Protein AF-A0A8H5SS35-F1 (afdb_monomer_lite)

Foldseek 3Di:
DDPDPPPPPPPPPPPLQFPDDQCVCPVVPVKDFPAKWFADPPLAPDKDQQFDVGQCVVASVAFFKWWADASMIGTHGCVVDVAADEGEIADDDRSQQQDQSYPVDCVSGGFWHDHDPNTTMTGMIGGPRHHYDHDDPDPPPPDPDPDDDPPPDDDDDDDDDD

pLDDT: mean 76.21, std 19.57, range [36.25, 95.81]

Secondary structure (DSSP, 8-state):
----------------------HHHHGGGSSEEEEEEE--TTSSSEEEESHHHHHHHHHHTS-SEEEEETTEEEE--GGG-SSPPEEEEEE--GGG--SBS-SS-GGG-B--EEEETTEEEEEEEE-TT-EEEE-PPTT------SS-----PPPPP-----

Organism: Fusarium heterosporum (NCBI:txid42747)

Radius of gyration: 21.81 Å; chains: 1; bounding box: 65×73×62 Å

Structure (mmCIF, N/CA/C/O backbone):
data_AF-A0A8H5SS35-F1
#
_entry.id   AF-A0A8H5SS35-F1
#
loop_
_atom_site.group_PDB
_atom_site.id
_atom_site.type_symbol
_atom_site.label_atom_id
_atom_site.label_alt_id
_atom_site.label_comp_id
_atom_site.label_asym_id
_atom_site.label_entity_id
_atom_site.label_seq_id
_atom_site.pdbx_PDB_ins_code
_atom_site.Cartn_x
_atom_site.Cartn_y
_atom_site.Cartn_z
_atom_site.occupancy
_atom_site.B_iso_or_equiv
_atom_site.auth_seq_id
_atom_site.auth_comp_id
_atom_site.auth_asym_id
_atom_site.auth_atom_id
_atom_site.pdbx_PDB_model_num
ATOM 1 N N . MET A 1 1 ? 41.439 -47.887 5.293 1.00 36.25 1 MET A N 1
ATOM 2 C CA . MET A 1 1 ? 40.892 -46.838 4.405 1.00 36.25 1 MET A CA 1
ATOM 3 C C . MET A 1 1 ? 39.492 -46.498 4.898 1.00 36.25 1 MET A C 1
ATOM 5 O O . MET A 1 1 ? 38.578 -47.278 4.681 1.00 36.25 1 MET A O 1
ATOM 9 N N . VAL A 1 2 ? 39.345 -45.409 5.654 1.00 42.84 2 VAL A N 1
ATOM 10 C CA . VAL A 1 2 ? 38.056 -44.968 6.210 1.00 42.84 2 VAL A CA 1
ATOM 11 C C . VAL A 1 2 ? 37.465 -43.952 5.237 1.00 42.84 2 VAL A C 1
ATOM 13 O O . VAL A 1 2 ? 37.961 -42.834 5.125 1.00 42.84 2 VAL A O 1
ATOM 16 N N . ARG A 1 3 ? 36.451 -44.360 4.470 1.00 38.03 3 ARG A N 1
ATOM 17 C CA . ARG A 1 3 ? 35.666 -43.456 3.621 1.00 38.03 3 ARG A CA 1
ATOM 18 C C . ARG A 1 3 ? 34.586 -42.819 4.498 1.00 38.03 3 ARG A C 1
ATOM 20 O O . ARG A 1 3 ? 33.516 -43.390 4.674 1.00 38.03 3 ARG A O 1
ATOM 27 N N . SER A 1 4 ? 34.890 -41.653 5.068 1.00 39.19 4 SER A N 1
ATOM 28 C CA . SER A 1 4 ? 33.883 -40.784 5.684 1.00 39.19 4 SER A CA 1
ATOM 29 C C . SER A 1 4 ? 32.943 -40.258 4.603 1.00 39.19 4 SER A C 1
ATOM 31 O O . SER A 1 4 ? 33.312 -39.393 3.812 1.00 39.19 4 SER A O 1
ATOM 33 N N . LEU A 1 5 ? 31.723 -40.787 4.571 1.00 46.91 5 LEU A N 1
ATOM 34 C CA . LEU A 1 5 ? 30.602 -40.186 3.859 1.00 46.91 5 LEU A CA 1
ATOM 35 C C . LEU A 1 5 ? 30.050 -39.063 4.741 1.00 46.91 5 LEU A C 1
ATOM 37 O O . LEU A 1 5 ? 29.247 -39.297 5.642 1.00 46.91 5 LEU A O 1
ATOM 41 N N . PHE A 1 6 ? 30.529 -37.842 4.505 1.00 45.62 6 PHE A N 1
ATOM 42 C CA . PHE A 1 6 ? 29.887 -36.640 5.022 1.00 45.62 6 PHE A CA 1
ATOM 43 C C . PHE A 1 6 ? 28.502 -36.528 4.378 1.00 45.62 6 PHE A C 1
ATOM 45 O O . PHE A 1 6 ? 28.373 -36.189 3.203 1.00 45.62 6 PHE A O 1
ATOM 52 N N . PHE A 1 7 ? 27.467 -36.839 5.156 1.00 48.34 7 PHE A N 1
ATOM 53 C CA . PHE A 1 7 ? 26.098 -36.455 4.849 1.00 48.34 7 PHE A CA 1
ATOM 54 C C . PHE A 1 7 ? 26.038 -34.925 4.816 1.00 48.34 7 PHE A C 1
ATOM 56 O O . PHE A 1 7 ? 26.071 -34.263 5.851 1.00 48.34 7 PHE A O 1
ATOM 63 N N . ALA A 1 8 ? 25.998 -34.364 3.610 1.00 48.88 8 ALA A N 1
ATOM 64 C CA . ALA A 1 8 ? 25.686 -32.964 3.397 1.00 48.88 8 ALA A CA 1
ATOM 65 C C . ALA A 1 8 ? 24.216 -32.747 3.775 1.00 48.88 8 ALA A C 1
ATOM 67 O O . ALA A 1 8 ? 23.306 -33.029 2.996 1.00 48.88 8 ALA A O 1
ATOM 68 N N . SER A 1 9 ? 23.987 -32.277 4.998 1.00 42.97 9 SER A N 1
ATOM 69 C CA . SER A 1 9 ? 22.709 -31.730 5.438 1.00 42.97 9 SER A CA 1
ATOM 70 C C . SER A 1 9 ? 22.402 -30.500 4.587 1.00 42.97 9 SER A C 1
ATOM 72 O O . SER A 1 9 ? 22.862 -29.397 4.880 1.00 42.97 9 SER A O 1
ATOM 74 N N . ILE A 1 10 ? 21.660 -30.691 3.496 1.00 52.94 10 ILE A N 1
ATOM 75 C CA . ILE A 1 10 ? 21.075 -29.595 2.727 1.00 52.94 10 ILE A CA 1
ATOM 76 C C . ILE A 1 10 ? 20.042 -28.956 3.652 1.00 52.94 10 ILE A C 1
ATOM 78 O O . ILE A 1 10 ? 18.910 -29.425 3.767 1.00 52.94 10 ILE A O 1
ATOM 82 N N . PHE A 1 11 ? 20.447 -27.899 4.354 1.00 43.47 11 PHE A N 1
ATOM 83 C CA . PHE A 1 11 ? 19.511 -26.950 4.927 1.00 43.47 11 PHE A CA 1
ATOM 84 C C . PHE A 1 11 ? 18.732 -26.359 3.754 1.00 43.47 11 PHE A C 1
ATOM 86 O O . PHE A 1 11 ? 19.186 -25.430 3.088 1.00 43.47 11 PHE A O 1
ATOM 93 N N . ALA A 1 12 ? 17.559 -26.923 3.480 1.00 43.53 12 ALA A N 1
ATOM 94 C CA . ALA A 1 12 ? 16.508 -26.217 2.779 1.00 43.53 12 ALA A CA 1
ATOM 95 C C . ALA A 1 12 ? 16.125 -25.039 3.680 1.00 43.53 12 ALA A C 1
ATOM 97 O O . ALA A 1 12 ? 15.241 -25.143 4.529 1.00 43.53 12 ALA A O 1
ATOM 98 N N . ALA A 1 13 ? 16.866 -23.936 3.559 1.00 43.19 13 ALA A N 1
ATOM 99 C CA . ALA A 1 13 ? 16.430 -22.648 4.048 1.00 43.19 13 ALA A CA 1
ATOM 100 C C . ALA A 1 13 ? 15.117 -22.374 3.317 1.00 43.19 13 ALA A C 1
ATOM 102 O O . ALA A 1 13 ? 15.112 -22.016 2.139 1.00 43.19 13 ALA A O 1
ATOM 103 N N . GLY A 1 14 ? 14.002 -22.662 3.993 1.00 36.84 14 GLY A N 1
ATOM 104 C CA . GLY A 1 14 ? 12.688 -22.258 3.538 1.00 36.84 14 GLY A CA 1
ATOM 105 C C . GLY A 1 14 ? 12.791 -20.782 3.206 1.00 36.84 14 GLY A C 1
ATOM 106 O O . GLY A 1 14 ? 13.155 -19.975 4.061 1.00 36.84 14 GLY A O 1
ATOM 107 N N . ILE A 1 15 ? 12.574 -20.452 1.937 1.00 42.38 15 ILE A N 1
ATOM 108 C CA . ILE A 1 15 ? 12.551 -19.076 1.471 1.00 42.38 15 ILE A CA 1
ATOM 109 C C . ILE A 1 15 ? 11.266 -18.506 2.063 1.00 42.38 15 ILE A C 1
ATOM 111 O O . ILE A 1 15 ? 10.197 -18.592 1.463 1.00 42.38 15 ILE A O 1
ATOM 115 N N . TYR A 1 16 ? 11.331 -18.039 3.308 1.00 39.88 16 TYR A N 1
ATOM 116 C CA . TYR A 1 16 ? 10.260 -17.257 3.890 1.00 39.88 16 TYR A CA 1
ATOM 117 C C . TYR A 1 16 ? 10.173 -16.011 3.014 1.00 39.88 16 TYR A C 1
ATOM 119 O O . TYR A 1 16 ? 11.061 -15.162 3.054 1.00 39.88 16 TYR A O 1
ATOM 127 N N . ALA A 1 17 ? 9.166 -15.966 2.141 1.00 46.41 17 ALA A N 1
ATOM 128 C CA . ALA A 1 17 ? 8.878 -14.820 1.298 1.00 46.41 17 ALA A CA 1
ATOM 129 C C . ALA A 1 17 ? 8.516 -13.653 2.222 1.00 46.41 17 ALA A C 1
ATOM 131 O O . ALA A 1 17 ? 7.378 -13.510 2.661 1.00 46.41 17 ALA A O 1
ATOM 132 N N . GLN A 1 18 ? 9.527 -12.887 2.612 1.00 57.66 18 GLN A N 1
ATOM 133 C CA . GLN A 1 18 ? 9.358 -11.651 3.348 1.00 57.66 18 GLN A CA 1
ATOM 134 C C . GLN A 1 18 ? 9.038 -10.555 2.337 1.00 57.66 18 GLN A C 1
ATOM 136 O O . GLN A 1 18 ? 9.702 -10.449 1.302 1.00 57.66 18 GLN A O 1
ATOM 141 N N . SER A 1 19 ? 8.030 -9.738 2.651 1.00 64.38 19 SER A N 1
ATOM 142 C CA . SER A 1 19 ? 7.725 -8.519 1.900 1.00 64.38 19 SER A CA 1
ATOM 143 C C . SER A 1 19 ? 9.008 -7.746 1.609 1.00 64.38 19 SER A C 1
ATOM 145 O O . SER A 1 19 ? 9.704 -7.329 2.538 1.00 64.38 19 SER A O 1
ATOM 147 N N . THR A 1 20 ? 9.344 -7.600 0.330 1.00 69.94 20 THR A N 1
ATOM 148 C CA . THR A 1 20 ? 10.595 -6.963 -0.088 1.00 69.94 20 THR A CA 1
ATOM 149 C C . THR A 1 20 ? 10.306 -5.513 -0.428 1.00 69.94 20 THR A C 1
ATOM 151 O O . THR A 1 20 ? 9.469 -5.239 -1.283 1.00 69.94 20 THR A O 1
ATOM 154 N N . ALA A 1 21 ? 10.990 -4.590 0.248 1.00 72.81 21 ALA A N 1
ATOM 155 C CA . ALA A 1 21 ? 10.813 -3.166 0.005 1.00 72.81 21 ALA A CA 1
ATOM 156 C C . ALA A 1 21 ? 11.143 -2.812 -1.456 1.00 72.81 21 ALA A C 1
ATOM 158 O O . ALA A 1 21 ? 12.222 -3.159 -1.938 1.00 72.81 21 ALA A O 1
ATOM 159 N N . ASP A 1 22 ? 10.248 -2.091 -2.135 1.00 74.69 22 ASP A N 1
ATOM 160 C CA . ASP A 1 22 ? 10.482 -1.564 -3.481 1.00 74.69 22 ASP A CA 1
ATOM 161 C C . ASP A 1 22 ? 11.612 -0.514 -3.455 1.00 74.69 22 ASP A C 1
ATOM 163 O O . ASP A 1 22 ? 11.411 0.590 -2.924 1.00 74.69 22 ASP A O 1
ATOM 167 N N . PRO A 1 23 ? 12.780 -0.801 -4.068 1.00 74.88 23 PRO A N 1
ATOM 168 C CA . PRO A 1 23 ? 13.914 0.113 -4.061 1.00 74.88 23 PRO A CA 1
ATOM 169 C C . PRO A 1 23 ? 13.601 1.464 -4.704 1.00 74.88 23 PRO A C 1
ATOM 171 O O . PRO A 1 23 ? 14.198 2.466 -4.317 1.00 74.88 23 PRO A O 1
ATOM 174 N N . ALA A 1 24 ? 12.678 1.521 -5.671 1.00 75.38 24 ALA A N 1
ATOM 175 C CA . ALA A 1 24 ? 12.319 2.760 -6.353 1.00 75.38 24 ALA A CA 1
ATOM 176 C C . ALA A 1 24 ? 11.576 3.735 -5.430 1.00 75.38 24 ALA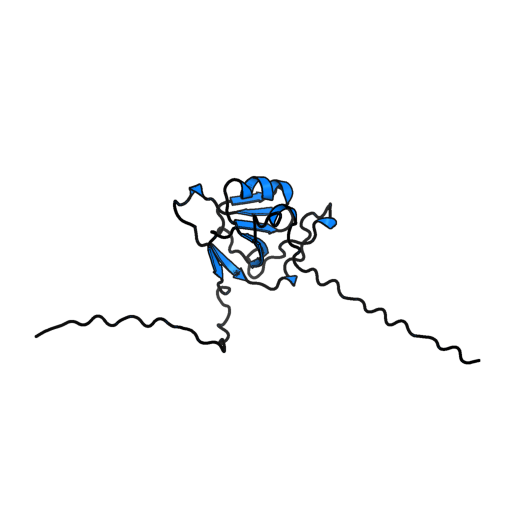 A C 1
ATOM 178 O O . ALA A 1 24 ? 11.727 4.947 -5.574 1.00 75.38 24 ALA A O 1
ATOM 179 N N . LEU A 1 25 ? 10.809 3.221 -4.465 1.00 77.00 25 LEU A N 1
ATOM 180 C CA . LEU A 1 25 ? 10.075 4.038 -3.499 1.00 77.00 25 LEU A CA 1
ATOM 181 C C . LEU A 1 25 ? 10.895 4.390 -2.264 1.00 77.00 25 LEU A C 1
ATOM 183 O O . LEU A 1 25 ? 10.731 5.476 -1.708 1.00 77.00 25 LEU A O 1
ATOM 187 N N . THR A 1 26 ? 11.774 3.491 -1.828 1.00 79.00 26 THR A N 1
ATOM 1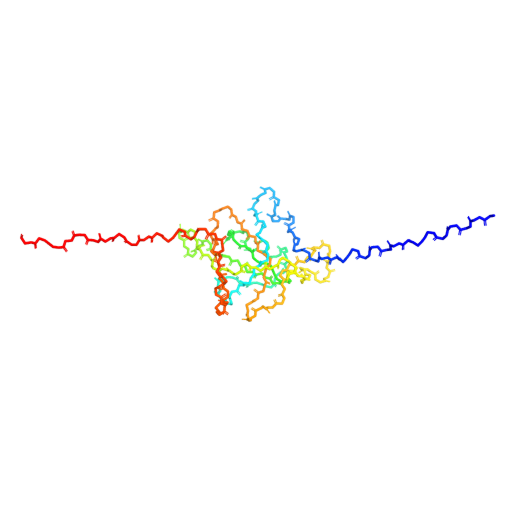88 C CA . THR A 1 26 ? 12.640 3.745 -0.671 1.00 79.00 26 THR A CA 1
ATOM 189 C C . THR A 1 26 ? 13.890 4.542 -1.025 1.00 79.00 26 THR A C 1
ATOM 191 O O . THR A 1 26 ? 14.599 4.989 -0.120 1.00 79.00 26 THR A O 1
ATOM 194 N N . LYS A 1 27 ? 14.172 4.737 -2.321 1.00 77.44 27 LYS A N 1
ATOM 195 C CA . LYS A 1 27 ? 15.277 5.574 -2.791 1.00 77.44 27 LYS A CA 1
ATOM 196 C C . LYS A 1 27 ? 15.190 6.966 -2.160 1.00 77.44 27 LYS A C 1
ATOM 198 O O . LYS A 1 27 ? 14.118 7.566 -2.084 1.00 77.44 27 LYS A O 1
ATOM 203 N N . ASP A 1 28 ? 16.326 7.439 -1.653 1.00 73.06 28 ASP A N 1
ATOM 204 C CA . ASP A 1 28 ? 16.481 8.744 -0.996 1.00 73.06 28 ASP A CA 1
ATOM 205 C C . ASP A 1 28 ? 15.555 8.961 0.223 1.00 73.06 28 ASP A C 1
ATOM 207 O O . ASP A 1 28 ? 15.360 10.085 0.685 1.00 73.06 28 ASP A O 1
ATOM 211 N N . GLY A 1 29 ? 14.976 7.883 0.771 1.00 66.75 29 GLY A N 1
ATOM 212 C CA . GLY A 1 29 ? 14.054 7.943 1.904 1.00 66.75 29 GLY A CA 1
ATOM 213 C C . GLY A 1 29 ? 12.705 8.590 1.579 1.00 66.75 29 GLY A C 1
ATOM 214 O O . GLY A 1 29 ? 12.008 9.020 2.501 1.00 66.75 29 GLY A O 1
ATOM 215 N N . ALA A 1 30 ? 12.328 8.669 0.296 1.00 82.19 30 ALA A N 1
ATOM 216 C CA . ALA A 1 30 ? 11.074 9.286 -0.136 1.00 82.19 30 ALA A CA 1
ATOM 217 C C . ALA A 1 30 ? 9.854 8.590 0.483 1.00 82.19 30 ALA A C 1
ATOM 219 O O . ALA A 1 30 ? 8.934 9.261 0.950 1.00 82.19 30 ALA A O 1
ATOM 220 N N . PHE A 1 31 ? 9.874 7.258 0.542 1.00 89.75 31 PHE A N 1
ATOM 221 C CA . PHE A 1 31 ? 8.925 6.451 1.295 1.00 89.75 31 PHE A CA 1
ATOM 222 C C . PHE A 1 31 ? 9.644 5.509 2.261 1.00 89.75 31 PHE A C 1
ATOM 224 O O . PHE A 1 31 ? 10.694 4.943 1.971 1.00 89.75 31 PHE A O 1
ATOM 231 N N . GLN A 1 32 ? 9.027 5.308 3.417 1.00 91.44 32 GLN A N 1
ATOM 232 C CA . GLN A 1 32 ? 9.367 4.277 4.377 1.00 91.44 32 GLN A CA 1
ATOM 233 C C . GLN A 1 32 ? 8.505 3.044 4.114 1.00 91.44 32 GLN A C 1
ATOM 235 O O . GLN A 1 32 ? 7.276 3.141 4.068 1.00 91.44 32 GLN A O 1
ATOM 240 N N . HIS A 1 33 ? 9.150 1.886 4.009 1.00 91.25 33 HIS A N 1
ATOM 241 C CA . HIS A 1 33 ? 8.475 0.593 4.007 1.00 91.25 33 HIS A CA 1
ATOM 242 C C . HIS A 1 33 ? 7.889 0.301 5.395 1.00 91.25 33 HIS A C 1
ATOM 244 O O . HIS A 1 33 ? 8.594 0.348 6.403 1.00 91.25 33 HIS A O 1
ATOM 250 N N . VAL A 1 34 ? 6.581 0.063 5.454 1.00 91.25 34 VAL A N 1
ATOM 251 C CA . VAL A 1 34 ? 5.834 -0.213 6.691 1.00 91.25 34 VAL A CA 1
ATOM 252 C C . VAL A 1 34 ? 5.696 -1.719 6.921 1.00 91.25 34 VAL A C 1
ATOM 254 O O . VAL A 1 34 ? 5.692 -2.165 8.072 1.00 91.25 34 VAL A O 1
ATOM 257 N N . GLY A 1 35 ? 5.608 -2.491 5.836 1.00 91.81 35 GLY A N 1
ATOM 258 C CA . GLY A 1 35 ? 5.356 -3.927 5.839 1.00 91.81 35 GLY A CA 1
ATOM 259 C C . GLY A 1 35 ? 3.899 -4.271 5.535 1.00 91.81 35 GLY A C 1
ATOM 260 O O . GLY A 1 35 ? 3.124 -3.443 5.047 1.00 91.81 35 GLY A O 1
ATOM 261 N N . CYS A 1 36 ? 3.525 -5.511 5.841 1.00 94.31 36 CYS A N 1
ATOM 262 C CA . CYS A 1 36 ? 2.231 -6.057 5.461 1.00 94.31 36 CYS A CA 1
ATOM 263 C C . CYS A 1 36 ? 1.102 -5.585 6.362 1.00 94.31 36 CYS A C 1
ATOM 265 O O . CYS A 1 36 ? 1.155 -5.679 7.593 1.00 94.31 36 CYS A O 1
ATOM 267 N N . VAL A 1 37 ? 0.025 -5.142 5.726 1.00 95.25 37 VAL A N 1
ATOM 268 C CA . VAL A 1 37 ? -1.195 -4.722 6.407 1.00 95.25 37 VAL A CA 1
ATOM 269 C C . VAL A 1 37 ? -2.420 -5.285 5.702 1.00 95.25 37 VAL A C 1
ATOM 271 O O . VAL A 1 37 ? -2.461 -5.382 4.478 1.00 95.25 37 VAL A O 1
ATOM 274 N N . ALA A 1 38 ? -3.450 -5.619 6.469 1.00 95.56 38 ALA A N 1
ATOM 275 C CA . ALA A 1 38 ? -4.782 -5.843 5.939 1.00 95.56 38 ALA A CA 1
ATOM 276 C C . ALA A 1 38 ? -5.554 -4.519 5.936 1.00 95.56 38 ALA A C 1
ATOM 278 O O . ALA A 1 38 ? -5.608 -3.799 6.939 1.00 95.56 38 ALA A O 1
ATOM 279 N N . ILE A 1 39 ? -6.153 -4.200 4.794 1.00 94.00 39 ILE A N 1
ATOM 280 C CA . ILE A 1 39 ? -6.858 -2.942 4.556 1.00 94.00 39 ILE A CA 1
ATOM 281 C C . ILE A 1 39 ? -8.334 -3.258 4.348 1.00 94.00 39 ILE A C 1
ATOM 283 O O . ILE A 1 39 ? -8.685 -4.069 3.491 1.00 94.00 39 ILE A O 1
ATOM 287 N N . ARG A 1 40 ? -9.216 -2.612 5.116 1.00 93.56 40 ARG A N 1
ATOM 288 C CA . ARG A 1 40 ? -10.658 -2.714 4.879 1.00 93.56 40 ARG A CA 1
ATOM 289 C C . ARG A 1 40 ? -10.979 -2.168 3.473 1.00 93.56 40 ARG A C 1
ATOM 291 O O . ARG A 1 40 ? -10.499 -1.090 3.115 1.00 93.56 40 ARG A O 1
ATOM 298 N N . PRO A 1 41 ? -11.797 -2.865 2.665 1.00 89.38 41 PRO A N 1
ATOM 299 C CA . PRO A 1 41 ? -12.229 -2.338 1.375 1.00 89.38 41 PRO A CA 1
ATOM 300 C C . PRO A 1 41 ? -12.852 -0.943 1.519 1.00 89.38 41 PRO A C 1
ATOM 302 O O . PRO A 1 41 ? -13.677 -0.717 2.402 1.00 89.38 41 PRO A O 1
ATOM 305 N N . GLY A 1 42 ? -12.437 -0.007 0.665 1.00 87.31 42 GLY A N 1
ATOM 306 C CA . GLY A 1 42 ? -12.910 1.382 0.698 1.00 87.31 42 GLY A CA 1
ATOM 307 C C . GLY A 1 42 ? -12.158 2.318 1.653 1.00 87.31 42 GLY A C 1
ATOM 308 O O . GLY A 1 42 ? -12.457 3.506 1.654 1.00 87.31 42 GLY A O 1
ATOM 309 N N . THR A 1 43 ? -11.165 1.843 2.421 1.00 90.31 43 THR A N 1
ATOM 310 C CA . THR A 1 43 ? -10.338 2.717 3.282 1.00 90.31 43 THR A CA 1
ATOM 311 C C . THR A 1 43 ? -9.560 3.763 2.484 1.00 90.31 43 THR A C 1
ATOM 313 O O . THR A 1 43 ? -9.447 4.906 2.918 1.00 90.31 43 THR A O 1
ATOM 316 N N . PHE A 1 44 ? -9.012 3.379 1.328 1.00 90.38 44 PHE A N 1
ATOM 317 C CA . PHE A 1 44 ? -8.258 4.287 0.468 1.00 90.38 44 PHE A CA 1
ATOM 318 C C . PHE A 1 44 ? -9.120 4.771 -0.703 1.00 90.38 44 PHE A C 1
ATOM 320 O O . PHE A 1 44 ? -9.789 3.953 -1.344 1.00 90.38 44 PHE A O 1
ATOM 327 N N . PRO A 1 45 ? -9.081 6.078 -1.017 1.00 85.06 45 PRO A N 1
ATOM 328 C CA . PRO A 1 45 ? -9.920 6.681 -2.049 1.00 85.06 45 PRO A CA 1
ATOM 329 C C . PRO A 1 45 ? -9.489 6.311 -3.473 1.00 85.06 45 PRO A C 1
ATOM 331 O O . PRO A 1 45 ? -10.290 6.416 -4.398 1.00 85.06 45 PRO A O 1
ATOM 334 N N . ARG A 1 46 ? -8.226 5.909 -3.674 1.00 87.44 46 ARG A N 1
ATOM 335 C CA . ARG A 1 46 ? -7.697 5.505 -4.979 1.00 87.44 46 ARG A CA 1
ATOM 336 C C . ARG A 1 46 ? -7.277 4.051 -4.961 1.00 87.44 46 ARG A C 1
ATOM 338 O O . ARG A 1 46 ? -6.537 3.627 -4.076 1.00 87.44 46 ARG A O 1
ATOM 345 N N . GLN A 1 47 ? -7.725 3.328 -5.978 1.00 90.88 47 GLN A N 1
ATOM 346 C CA . GLN A 1 47 ? -7.311 1.964 -6.262 1.00 90.88 47 GLN A CA 1
ATOM 347 C C . GLN A 1 47 ? -7.023 1.860 -7.756 1.00 90.88 47 GLN A C 1
ATOM 349 O O . GLN A 1 47 ? -7.817 2.321 -8.576 1.00 90.88 47 GLN A O 1
ATOM 354 N N . PHE A 1 48 ? -5.889 1.269 -8.105 1.00 89.62 48 PHE A N 1
ATOM 355 C CA . PHE A 1 48 ? -5.437 1.137 -9.483 1.00 89.62 48 PHE A CA 1
ATOM 356 C C . PHE A 1 48 ? -4.980 -0.291 -9.773 1.00 89.62 48 PHE A C 1
ATOM 358 O O . PHE A 1 48 ? -4.628 -1.041 -8.864 1.00 89.62 48 PHE A O 1
ATOM 365 N N . ASN A 1 49 ? -4.953 -0.647 -11.056 1.00 89.94 49 ASN A N 1
ATOM 366 C CA . ASN A 1 49 ? -4.391 -1.895 -11.567 1.00 89.94 49 ASN A CA 1
ATOM 367 C C . ASN A 1 49 ? -3.373 -1.559 -12.666 1.00 89.94 49 ASN A C 1
ATOM 369 O O . ASN A 1 49 ? -3.672 -1.664 -13.852 1.00 89.94 49 ASN A O 1
ATOM 373 N N . LEU A 1 50 ? -2.220 -1.025 -12.252 1.00 84.94 50 LEU A N 1
ATOM 374 C CA . LEU A 1 50 ? -1.209 -0.417 -13.132 1.00 84.94 50 LEU A CA 1
ATOM 375 C C . LEU A 1 50 ? 0.188 -1.040 -12.969 1.00 84.94 50 LEU A C 1
ATOM 377 O O . LEU A 1 50 ? 1.148 -0.554 -13.568 1.00 84.94 50 LEU A O 1
ATOM 381 N N . GLY A 1 51 ? 0.319 -2.078 -12.139 1.00 82.12 51 GLY A N 1
ATOM 382 C CA . GLY A 1 51 ? 1.612 -2.647 -11.764 1.00 82.12 51 GLY A CA 1
ATOM 383 C C . GLY A 1 51 ? 2.457 -1.710 -10.908 1.00 82.12 51 GLY A C 1
ATOM 384 O O . GLY A 1 51 ? 2.105 -0.553 -10.676 1.00 82.12 51 GLY A O 1
ATOM 385 N N . GLN A 1 52 ? 3.593 -2.208 -10.420 1.00 78.81 52 GLN A N 1
ATOM 386 C CA . GLN A 1 52 ? 4.409 -1.495 -9.434 1.00 78.81 52 GLN A CA 1
ATOM 387 C C . GLN A 1 52 ? 4.859 -0.112 -9.937 1.00 78.81 52 GLN A C 1
ATOM 389 O O . GLN A 1 52 ? 4.627 0.899 -9.275 1.00 78.81 52 GLN A O 1
ATOM 394 N N . THR A 1 53 ? 5.411 -0.041 -11.153 1.00 79.75 53 THR A N 1
ATOM 395 C CA . THR A 1 53 ? 5.905 1.212 -11.746 1.00 79.75 53 THR A CA 1
ATOM 396 C C . THR A 1 53 ? 4.787 2.221 -12.012 1.00 79.75 53 THR A C 1
ATOM 398 O O . THR A 1 53 ? 4.940 3.399 -11.685 1.00 79.75 53 THR A O 1
ATOM 401 N N . GLY A 1 54 ? 3.652 1.779 -12.566 1.00 85.19 54 GLY A N 1
ATOM 402 C CA . GLY A 1 54 ? 2.510 2.659 -12.832 1.00 85.19 54 GLY A CA 1
ATOM 403 C C . GLY A 1 54 ? 1.839 3.153 -11.548 1.00 85.19 54 GLY A C 1
ATOM 404 O O . GLY A 1 54 ? 1.406 4.301 -11.457 1.00 85.19 54 GLY A O 1
ATOM 405 N N . CYS A 1 55 ? 1.805 2.314 -10.517 1.00 86.50 55 CYS A N 1
ATOM 406 C CA . CYS A 1 55 ? 1.319 2.674 -9.192 1.00 86.50 55 CYS A CA 1
ATOM 407 C C . CYS A 1 55 ? 2.231 3.679 -8.489 1.00 86.50 55 CYS A C 1
ATOM 409 O O . CYS A 1 55 ? 1.744 4.679 -7.962 1.00 86.50 55 CYS A O 1
ATOM 411 N N . ALA A 1 56 ? 3.548 3.459 -8.520 1.00 83.38 56 ALA A N 1
ATOM 412 C CA . ALA A 1 56 ? 4.513 4.371 -7.925 1.00 83.38 56 ALA A CA 1
ATOM 413 C C . ALA A 1 56 ? 4.387 5.776 -8.535 1.00 83.38 56 ALA A C 1
ATOM 415 O O . ALA A 1 56 ? 4.265 6.748 -7.793 1.00 83.38 56 ALA A O 1
ATOM 416 N N . SER A 1 57 ? 4.320 5.903 -9.864 1.00 83.88 57 SER A N 1
ATOM 417 C CA . SER A 1 57 ? 4.155 7.202 -10.537 1.00 83.88 57 SER A CA 1
ATOM 418 C C . SER A 1 57 ? 2.798 7.865 -10.252 1.00 83.88 57 SER A C 1
ATOM 420 O O . SER A 1 57 ? 2.739 9.058 -9.937 1.00 83.88 57 SER A O 1
ATOM 422 N N . SER A 1 58 ? 1.706 7.096 -10.291 1.00 86.25 58 SER A N 1
ATOM 423 C CA . SER A 1 58 ? 0.346 7.622 -10.093 1.00 86.25 58 SER A CA 1
ATOM 424 C C . SER A 1 58 ? 0.071 8.049 -8.651 1.00 86.25 58 SER A C 1
ATOM 426 O O . SER A 1 58 ? -0.653 9.016 -8.417 1.00 86.25 58 SER A O 1
ATOM 428 N N . CYS A 1 59 ? 0.635 7.333 -7.677 1.00 86.88 59 CYS A N 1
ATOM 429 C CA . CYS A 1 59 ? 0.384 7.583 -6.263 1.00 86.88 59 CYS A CA 1
ATOM 430 C C . CYS A 1 59 ? 1.398 8.550 -5.638 1.00 86.88 59 CYS A C 1
ATOM 432 O O . CYS A 1 59 ? 1.012 9.380 -4.821 1.00 86.88 59 CYS A O 1
ATOM 434 N N . SER A 1 60 ? 2.677 8.514 -6.031 1.00 82.44 60 SER A N 1
ATOM 435 C CA . SER A 1 60 ? 3.707 9.377 -5.420 1.00 82.44 60 SER A CA 1
ATOM 436 C C . SER A 1 60 ? 3.576 10.864 -5.771 1.00 82.44 60 SER A C 1
ATOM 438 O O . SER A 1 60 ? 4.098 11.714 -5.043 1.00 82.44 60 SER A O 1
ATOM 440 N N . SER A 1 61 ? 2.876 11.190 -6.859 1.00 81.25 61 SER A N 1
ATOM 441 C CA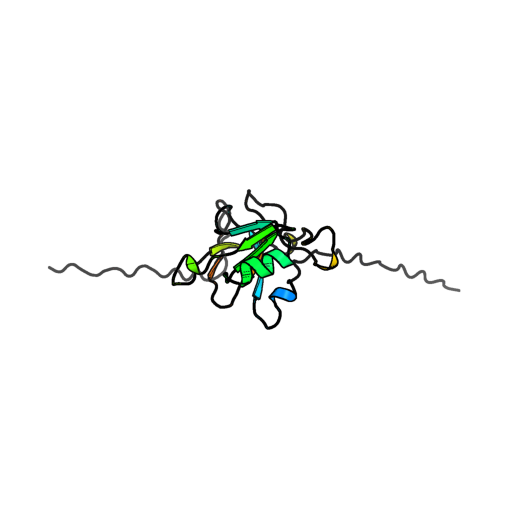 . SER A 1 61 ? 2.644 12.567 -7.305 1.00 81.25 61 SER A CA 1
ATOM 442 C C . SER A 1 61 ? 1.574 13.302 -6.489 1.00 81.25 61 SER A C 1
ATOM 444 O O . SER A 1 61 ? 1.596 14.528 -6.429 1.00 81.25 61 SER A O 1
ATOM 446 N N . ASN A 1 62 ? 0.647 12.583 -5.846 1.00 78.06 62 ASN A N 1
ATOM 447 C CA . ASN A 1 62 ? -0.493 13.179 -5.133 1.00 78.06 62 ASN A CA 1
ATOM 448 C C . ASN A 1 62 ? -0.911 12.355 -3.899 1.00 78.06 62 ASN A C 1
ATOM 450 O O . ASN A 1 62 ? -2.090 12.252 -3.559 1.00 78.06 62 ASN A O 1
ATOM 454 N N . GLY A 1 63 ? 0.066 11.735 -3.242 1.00 84.94 63 GLY A N 1
ATOM 455 C CA . GLY A 1 63 ? -0.161 10.853 -2.108 1.00 84.94 63 GLY A CA 1
ATOM 456 C C . GLY A 1 63 ? 1.075 10.702 -1.227 1.00 84.94 63 GLY A C 1
ATOM 457 O O . GLY A 1 63 ? 2.217 10.795 -1.688 1.00 84.94 63 GLY A O 1
ATOM 458 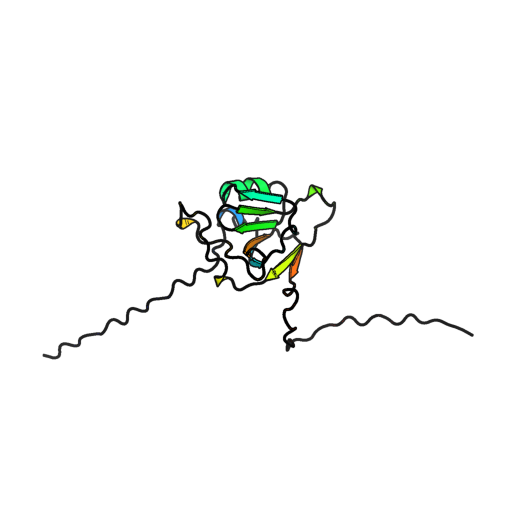N N . ASN A 1 64 ? 0.838 10.476 0.060 1.00 89.88 64 ASN A N 1
ATOM 459 C CA . ASN A 1 64 ? 1.838 10.136 1.058 1.00 89.88 64 ASN A CA 1
ATOM 460 C C . ASN A 1 64 ? 1.792 8.651 1.461 1.00 89.88 64 ASN A C 1
ATOM 462 O O . ASN A 1 64 ? 2.650 8.228 2.232 1.00 89.88 64 ASN A O 1
ATOM 466 N N . ILE A 1 65 ? 0.833 7.855 0.984 1.00 92.38 65 ILE A N 1
ATOM 467 C CA . ILE A 1 65 ? 0.698 6.424 1.281 1.00 92.38 65 ILE A CA 1
ATOM 468 C C . ILE A 1 65 ? 0.491 5.646 -0.014 1.00 92.38 65 ILE A C 1
ATOM 470 O O . ILE A 1 65 ? -0.319 6.028 -0.856 1.00 92.38 65 ILE A O 1
ATOM 474 N N . ILE A 1 66 ? 1.193 4.523 -0.144 1.00 93.31 66 ILE A N 1
ATOM 475 C CA . ILE A 1 66 ? 1.045 3.584 -1.257 1.00 93.31 66 ILE A CA 1
ATOM 476 C C . ILE A 1 66 ? 0.972 2.171 -0.683 1.00 93.31 66 ILE A C 1
ATOM 478 O O . ILE A 1 66 ? 1.803 1.802 0.140 1.00 93.31 66 ILE A O 1
ATOM 482 N N . GLY A 1 67 ? -0.009 1.378 -1.098 1.00 94.06 67 GLY A N 1
ATOM 483 C CA . GLY A 1 67 ? -0.097 -0.045 -0.776 1.00 94.06 67 GLY A CA 1
ATOM 484 C C . GLY A 1 67 ? -0.088 -0.882 -2.045 1.00 94.06 67 GLY A C 1
ATOM 485 O O . GLY A 1 67 ? -0.870 -0.593 -2.944 1.00 94.06 67 GLY A O 1
ATOM 486 N N . PHE A 1 68 ? 0.737 -1.924 -2.118 1.00 93.44 68 PHE A N 1
ATOM 487 C CA . PHE A 1 68 ? 0.827 -2.824 -3.274 1.00 93.44 68 PHE A CA 1
ATOM 488 C C . PHE A 1 68 ? 0.242 -4.198 -2.987 1.00 93.44 68 PHE A C 1
ATOM 490 O O . PHE A 1 68 ? 0.430 -4.757 -1.908 1.00 93.44 68 PHE A O 1
ATOM 497 N N . ARG A 1 69 ? -0.445 -4.758 -3.979 1.00 92.19 69 ARG A N 1
ATOM 498 C CA . ARG A 1 69 ? -0.976 -6.119 -3.965 1.00 92.19 69 ARG A CA 1
ATOM 499 C C . ARG A 1 69 ? -0.946 -6.676 -5.382 1.00 92.19 69 ARG A C 1
ATOM 501 O O . ARG A 1 69 ? -1.852 -6.406 -6.180 1.00 92.19 69 ARG A O 1
ATOM 508 N N . GLY A 1 70 ? 0.094 -7.446 -5.695 1.00 88.69 70 GLY A N 1
ATOM 509 C CA . GLY A 1 70 ? 0.385 -7.861 -7.068 1.00 88.69 70 GLY A CA 1
ATOM 510 C C . GLY A 1 70 ? 0.382 -6.670 -8.028 1.00 88.69 70 GLY A C 1
ATOM 511 O O . GLY A 1 70 ? 0.980 -5.637 -7.744 1.00 88.69 70 GLY A O 1
ATOM 512 N N . ASN A 1 71 ? -0.391 -6.772 -9.113 1.00 87.69 71 ASN A N 1
ATOM 513 C CA . ASN A 1 71 ? -0.503 -5.704 -10.112 1.00 87.69 71 ASN A CA 1
ATOM 514 C C . ASN A 1 71 ? -1.404 -4.521 -9.688 1.00 87.69 71 ASN A C 1
ATOM 516 O O . ASN A 1 71 ? -1.554 -3.546 -10.428 1.00 87.69 71 ASN A O 1
ATOM 520 N N . SER A 1 72 ? -2.033 -4.610 -8.512 1.00 89.50 72 SER A N 1
ATOM 521 C CA . SER A 1 72 ? -2.929 -3.583 -7.982 1.00 89.50 72 SER A CA 1
ATOM 522 C C . SER A 1 72 ? -2.272 -2.761 -6.883 1.00 89.50 72 SER A C 1
ATOM 524 O O . SER A 1 72 ? -1.392 -3.238 -6.166 1.00 89.50 72 SER A O 1
ATOM 526 N N . CYS A 1 73 ? -2.738 -1.531 -6.711 1.00 91.50 73 CYS A N 1
ATOM 527 C CA . CYS A 1 73 ? -2.310 -0.687 -5.610 1.00 91.50 73 CYS A CA 1
ATOM 528 C C . CYS A 1 73 ? -3.428 0.204 -5.092 1.00 91.50 73 CYS A C 1
ATOM 530 O O . CYS A 1 73 ? -4.430 0.444 -5.768 1.00 91.50 73 CYS A O 1
ATOM 532 N N . VAL A 1 74 ? -3.213 0.715 -3.888 1.00 93.44 74 VAL A N 1
ATOM 533 C CA . VAL A 1 74 ? -4.032 1.744 -3.259 1.00 93.44 74 VAL A CA 1
ATOM 534 C C . VAL A 1 74 ? -3.171 2.936 -2.877 1.00 93.44 74 VAL A C 1
ATOM 536 O O . VAL A 1 74 ? -1.989 2.773 -2.574 1.00 93.44 74 VAL A O 1
ATOM 539 N N . CYS A 1 75 ? -3.758 4.127 -2.862 1.00 90.94 75 CYS A N 1
ATOM 540 C CA . CYS A 1 75 ? -3.094 5.301 -2.315 1.00 90.94 75 CYS A CA 1
ATOM 541 C C . CYS A 1 75 ? -4.061 6.329 -1.745 1.00 90.94 75 CYS A C 1
ATOM 543 O O . CYS A 1 75 ? -5.267 6.322 -2.016 1.00 90.94 75 CYS A O 1
ATOM 545 N N . ASP A 1 76 ? -3.509 7.185 -0.893 1.00 89.50 76 ASP A N 1
ATOM 546 C CA . ASP A 1 76 ? -4.197 8.350 -0.366 1.00 89.50 76 ASP A CA 1
ATOM 547 C C . ASP A 1 76 ? -4.309 9.461 -1.423 1.00 89.50 76 ASP A C 1
ATOM 549 O O . ASP A 1 76 ? -3.929 9.320 -2.588 1.00 89.50 76 ASP A O 1
ATOM 553 N N . ARG A 1 77 ? -4.915 10.567 -1.000 1.00 83.94 77 ARG A N 1
ATOM 554 C CA . ARG A 1 77 ? -5.120 11.776 -1.788 1.00 83.94 77 ARG A CA 1
ATOM 555 C C . ARG A 1 77 ? -4.840 12.982 -0.906 1.00 83.94 77 ARG A C 1
ATOM 557 O O . ARG A 1 77 ? -5.515 13.149 0.111 1.00 83.94 77 ARG A O 1
ATOM 564 N N . LEU A 1 78 ? -3.898 13.828 -1.304 1.00 81.44 78 LEU A N 1
ATOM 565 C CA . LEU A 1 78 ? -3.549 15.026 -0.529 1.00 81.44 78 LEU A CA 1
ATOM 566 C C . LEU A 1 78 ? -4.537 16.174 -0.722 1.00 81.44 78 LEU A C 1
ATOM 568 O O . LEU A 1 78 ? -4.683 17.017 0.148 1.00 81.44 78 LEU A O 1
ATOM 572 N N . ASP A 1 79 ? -5.257 16.187 -1.835 1.00 83.25 79 ASP A N 1
ATOM 573 C CA . ASP A 1 79 ? -6.255 17.208 -2.159 1.00 83.25 79 ASP A CA 1
ATOM 574 C C . ASP A 1 79 ? -7.626 16.977 -1.494 1.00 83.25 79 ASP A C 1
ATOM 576 O O . ASP A 1 79 ? -8.516 17.811 -1.630 1.00 83.25 79 ASP A O 1
ATOM 580 N N . LEU A 1 80 ? -7.821 15.867 -0.770 1.00 82.94 80 LEU A N 1
ATOM 581 C CA . LEU A 1 80 ? -9.058 15.620 -0.015 1.00 82.94 80 LEU A CA 1
ATOM 582 C C . LEU A 1 80 ? -9.092 16.330 1.342 1.00 82.94 80 LEU A C 1
ATOM 584 O O . LEU A 1 80 ? -10.163 16.450 1.934 1.00 82.94 80 LEU A O 1
ATOM 588 N N . SER A 1 81 ? -7.947 16.767 1.868 1.00 79.56 81 SER A N 1
ATOM 589 C CA . SER A 1 81 ? -7.885 17.439 3.163 1.00 79.56 81 SER A CA 1
ATOM 590 C C . SER A 1 81 ? -6.690 18.387 3.243 1.00 79.56 81 SER A C 1
ATOM 592 O O . SER A 1 81 ? -5.595 18.012 2.831 1.00 79.56 81 SER A O 1
ATOM 594 N N . PRO A 1 82 ? -6.846 19.583 3.840 1.00 78.50 82 PRO A N 1
ATOM 595 C CA . PRO A 1 82 ? -5.723 20.478 4.120 1.00 78.50 82 PRO A CA 1
ATOM 596 C C . PRO A 1 82 ? -4.794 19.947 5.228 1.00 78.50 82 PRO A C 1
ATOM 598 O O . PRO A 1 82 ? -3.786 20.575 5.542 1.00 78.50 82 PRO A O 1
ATOM 601 N N . SER A 1 83 ? -5.133 18.824 5.866 1.00 81.00 83 SER A N 1
ATOM 602 C CA . SER A 1 83 ? -4.351 18.179 6.924 1.00 81.00 83 SER A CA 1
ATOM 603 C C . SER A 1 83 ? -4.104 16.701 6.603 1.00 81.00 83 SER A C 1
ATOM 605 O O . SER A 1 83 ? -4.871 16.104 5.847 1.00 81.00 83 SER A O 1
ATOM 607 N N . PRO A 1 84 ? -3.055 16.071 7.170 1.00 81.62 84 PRO A N 1
ATOM 608 C CA . PRO A 1 84 ? -2.808 14.648 6.963 1.00 81.62 84 PRO A CA 1
ATOM 609 C C . PRO A 1 84 ? -4.022 13.794 7.349 1.00 81.62 84 PRO A C 1
ATOM 611 O O . PRO A 1 84 ? -4.523 13.875 8.469 1.00 81.62 84 PRO A O 1
ATOM 614 N N . ILE A 1 85 ? -4.481 12.952 6.423 1.00 86.25 85 ILE A N 1
ATOM 615 C CA . ILE A 1 85 ? -5.571 12.007 6.675 1.00 86.25 85 ILE A CA 1
ATOM 616 C C . ILE A 1 85 ? -4.998 10.801 7.424 1.00 86.25 85 ILE A C 1
ATOM 618 O O . ILE A 1 85 ? -4.027 10.188 6.976 1.00 86.25 85 ILE A O 1
ATOM 622 N N . THR A 1 86 ? -5.604 10.448 8.559 1.00 89.94 86 THR A N 1
ATOM 623 C CA . THR A 1 86 ? -5.278 9.204 9.266 1.00 89.94 86 THR A CA 1
ATOM 624 C C . THR A 1 86 ? -5.990 8.025 8.612 1.00 89.94 86 THR A C 1
ATOM 626 O O . THR A 1 86 ? -7.220 7.988 8.575 1.00 89.94 86 THR A O 1
ATOM 629 N N . TYR A 1 87 ? -5.228 7.021 8.179 1.00 90.81 87 TYR A N 1
ATOM 630 C CA . TYR A 1 87 ? -5.771 5.767 7.655 1.00 90.81 87 TYR A CA 1
ATOM 631 C C . TYR A 1 87 ? -5.653 4.644 8.684 1.00 90.81 87 TYR A C 1
ATOM 633 O O . TYR A 1 87 ? -4.594 4.427 9.276 1.00 90.81 87 TYR A O 1
ATOM 641 N N . ARG A 1 88 ? -6.756 3.921 8.892 1.00 92.94 88 ARG A N 1
ATOM 642 C CA . ARG A 1 88 ? -6.824 2.766 9.792 1.00 92.94 88 ARG A CA 1
ATOM 643 C C . ARG A 1 88 ? -6.516 1.488 9.025 1.00 92.94 88 ARG A C 1
ATOM 645 O O . ARG A 1 88 ? -7.136 1.224 7.995 1.00 92.94 88 ARG A O 1
ATOM 652 N N . VAL A 1 89 ? -5.554 0.714 9.515 1.00 94.31 89 VAL A N 1
ATOM 653 C CA . VAL A 1 89 ? -5.125 -0.555 8.908 1.00 94.31 89 VAL A CA 1
ATOM 654 C C . VAL A 1 89 ? -4.842 -1.585 9.995 1.00 94.31 89 VAL A C 1
ATOM 656 O O . VAL A 1 89 ? -4.537 -1.228 11.131 1.00 94.31 89 VAL A O 1
ATOM 659 N N . VAL A 1 90 ? -4.886 -2.870 9.661 1.00 94.50 90 VAL A N 1
ATOM 660 C CA . VAL A 1 90 ? -4.504 -3.943 10.590 1.00 94.50 90 VAL A CA 1
ATOM 661 C C . VAL A 1 90 ? -3.110 -4.423 10.223 1.00 94.50 90 VAL A C 1
ATOM 663 O O . VAL A 1 90 ? -2.888 -4.851 9.093 1.00 94.50 90 VAL A O 1
ATOM 666 N N . LYS A 1 91 ? -2.160 -4.374 11.161 1.00 93.69 91 LYS A N 1
ATOM 667 C CA . LYS A 1 91 ? -0.831 -4.958 10.936 1.00 93.69 91 LYS A CA 1
ATOM 668 C C . LYS A 1 91 ? -0.944 -6.481 10.914 1.00 93.69 91 LYS A C 1
ATOM 670 O O . LYS A 1 91 ? -1.579 -7.060 11.794 1.00 9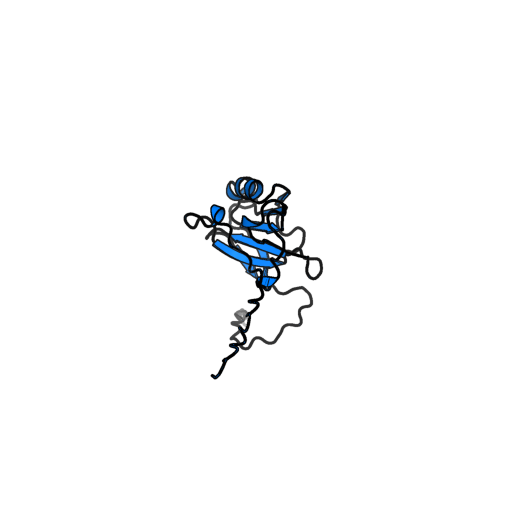3.69 91 LYS A O 1
ATOM 675 N N . VAL A 1 92 ? -0.326 -7.118 9.927 1.00 93.06 92 VAL A N 1
ATOM 676 C CA . VAL A 1 92 ? -0.286 -8.580 9.803 1.00 93.06 92 VAL A CA 1
ATOM 677 C C . VAL A 1 92 ? 1.160 -9.060 9.682 1.00 93.06 92 VAL A C 1
ATOM 679 O O . VAL A 1 92 ? 2.082 -8.249 9.587 1.00 93.06 92 VAL A O 1
ATOM 682 N N . ASP A 1 93 ? 1.372 -10.374 9.735 1.00 90.69 93 ASP A N 1
ATOM 683 C CA . ASP A 1 93 ? 2.702 -10.955 9.539 1.00 90.69 93 ASP A CA 1
ATOM 684 C C . ASP A 1 93 ? 3.236 -10.638 8.131 1.00 90.69 93 ASP A C 1
ATOM 686 O O . ASP A 1 93 ? 2.504 -10.740 7.143 1.00 90.69 93 ASP A O 1
ATOM 690 N N . ASN A 1 94 ? 4.517 -10.274 8.029 1.00 90.19 94 ASN A N 1
ATOM 691 C CA . ASN A 1 94 ? 5.150 -9.957 6.751 1.00 90.19 94 ASN A CA 1
ATOM 692 C C . ASN A 1 94 ? 5.219 -11.156 5.792 1.00 90.19 94 ASN A C 1
ATOM 694 O O . ASN A 1 94 ? 5.277 -10.957 4.579 1.00 90.19 94 ASN A O 1
ATOM 698 N N . ALA A 1 95 ? 5.169 -12.384 6.313 1.00 89.56 95 ALA A N 1
ATOM 699 C CA . ALA A 1 95 ? 5.084 -13.608 5.521 1.00 89.56 95 ALA A CA 1
ATOM 700 C C . ALA A 1 95 ? 3.775 -13.712 4.720 1.00 89.56 95 ALA A C 1
ATOM 702 O O . ALA A 1 95 ? 3.670 -14.520 3.797 1.00 89.56 95 ALA A O 1
ATOM 703 N N . LEU A 1 96 ? 2.766 -12.901 5.057 1.00 91.69 96 LEU A N 1
ATOM 704 C CA . LEU A 1 96 ? 1.511 -12.844 4.317 1.00 91.69 96 LEU A CA 1
ATOM 705 C C . LEU A 1 96 ? 1.600 -11.971 3.060 1.00 91.69 96 LEU A C 1
ATOM 707 O O . LEU A 1 96 ? 0.718 -12.091 2.212 1.00 91.69 96 LEU A O 1
ATOM 711 N N . CYS A 1 97 ? 2.647 -11.148 2.890 1.00 93.19 97 CYS A N 1
ATOM 712 C CA . CYS A 1 97 ? 2.930 -10.529 1.592 1.00 93.19 97 CYS A CA 1
ATOM 713 C C . CYS A 1 97 ? 3.766 -11.451 0.705 1.00 93.19 97 CYS A C 1
ATOM 715 O O . CYS A 1 97 ? 4.921 -11.167 0.390 1.00 93.19 97 CYS A O 1
ATOM 717 N N . ASN A 1 98 ? 3.185 -12.580 0.323 1.00 91.94 98 ASN A N 1
ATOM 718 C CA . ASN A 1 98 ? 3.846 -13.619 -0.462 1.00 91.94 98 ASN A CA 1
ATOM 719 C C . ASN A 1 98 ? 3.413 -13.635 -1.937 1.00 91.94 98 ASN A C 1
ATOM 721 O O . ASN A 1 98 ? 3.879 -14.476 -2.706 1.00 91.94 98 ASN A O 1
ATOM 725 N N . GLN A 1 99 ? 2.527 -12.728 -2.351 1.00 91.25 99 GLN A N 1
ATOM 726 C CA . GLN A 1 99 ? 2.120 -12.607 -3.745 1.00 91.25 99 GLN A CA 1
ATOM 727 C C . GLN A 1 99 ? 3.201 -11.873 -4.542 1.00 91.25 99 GLN A C 1
ATOM 729 O O . GLN A 1 99 ? 3.657 -10.816 -4.123 1.00 91.25 99 GLN A O 1
ATOM 734 N N . TRP A 1 100 ? 3.588 -12.395 -5.708 1.00 89.38 100 TRP A N 1
ATOM 735 C CA . TRP A 1 100 ? 4.507 -11.694 -6.613 1.00 89.38 100 TRP A CA 1
ATOM 736 C C . TRP A 1 100 ? 3.955 -10.321 -6.994 1.00 89.38 100 TRP A C 1
ATOM 738 O O . TRP A 1 100 ? 2.801 -10.229 -7.424 1.00 89.38 100 TRP A O 1
ATOM 748 N N . CYS A 1 101 ? 4.781 -9.280 -6.865 1.00 86.56 101 CYS A N 1
ATOM 749 C CA . CYS A 1 101 ? 4.422 -7.938 -7.322 1.00 86.56 101 CYS A CA 1
ATOM 750 C C . CYS A 1 101 ? 4.146 -7.914 -8.815 1.00 86.56 101 CYS A C 1
ATOM 752 O O . CYS A 1 101 ? 3.126 -7.390 -9.259 1.00 86.56 101 CYS A O 1
ATOM 754 N N . ASP A 1 102 ? 5.038 -8.549 -9.564 1.00 85.00 102 ASP A N 1
ATOM 755 C CA . ASP A 1 102 ? 4.896 -8.785 -10.984 1.00 85.00 102 ASP A CA 1
ATOM 756 C C . ASP A 1 102 ? 5.089 -10.288 -11.246 1.00 85.00 102 ASP A C 1
ATOM 758 O O . ASP A 1 102 ? 6.195 -10.810 -11.090 1.00 85.00 102 ASP A O 1
ATOM 762 N N . PRO A 1 103 ? 4.025 -11.027 -11.608 1.00 83.38 103 PRO A N 1
ATOM 763 C CA . PRO A 1 103 ? 4.146 -12.438 -11.963 1.00 83.38 103 PRO A CA 1
ATOM 764 C C . PRO A 1 103 ? 5.058 -12.696 -13.172 1.00 83.38 103 PRO A C 1
ATOM 766 O O . PRO A 1 103 ? 5.583 -13.806 -13.292 1.00 83.38 103 PRO A O 1
ATOM 769 N N . ALA A 1 104 ? 5.237 -11.707 -14.055 1.00 86.38 104 ALA A N 1
ATOM 770 C CA . ALA A 1 104 ? 6.128 -11.787 -15.208 1.00 86.38 104 ALA A CA 1
ATOM 771 C C . ALA A 1 104 ? 7.591 -11.478 -14.842 1.00 86.38 104 ALA A C 1
ATOM 773 O O . ALA A 1 104 ? 8.494 -12.035 -15.464 1.00 86.38 104 ALA A O 1
ATOM 774 N N . ASP A 1 105 ? 7.834 -10.665 -13.806 1.00 83.31 105 ASP A N 1
ATOM 775 C CA . ASP A 1 105 ? 9.171 -10.313 -13.313 1.00 83.31 105 ASP A CA 1
ATOM 776 C C . ASP A 1 105 ? 9.320 -10.552 -11.798 1.00 83.31 105 ASP A C 1
ATOM 778 O O . ASP A 1 105 ? 9.156 -9.665 -10.956 1.00 83.31 105 ASP A O 1
ATOM 782 N N . LYS A 1 106 ? 9.722 -11.776 -11.438 1.00 84.00 106 LYS A N 1
ATOM 783 C CA . LYS A 1 106 ? 9.932 -12.184 -10.037 1.00 84.00 106 LYS A CA 1
ATOM 784 C C . LYS A 1 106 ? 11.083 -11.454 -9.339 1.00 84.00 106 LYS A C 1
ATOM 786 O O . LYS A 1 106 ? 11.169 -11.518 -8.113 1.00 84.00 106 LYS A O 1
ATOM 791 N N . SER A 1 107 ? 11.957 -10.754 -10.072 1.00 83.06 107 SER A N 1
ATOM 792 C CA . SER A 1 107 ? 13.026 -9.953 -9.458 1.00 83.06 107 SER A CA 1
ATOM 793 C C . SER A 1 107 ? 12.478 -8.773 -8.649 1.00 83.06 107 SER A C 1
ATOM 795 O O . SER A 1 107 ? 13.156 -8.270 -7.756 1.00 83.06 107 SER A O 1
ATOM 797 N N . LYS A 1 108 ? 11.221 -8.380 -8.903 1.00 78.62 108 LYS A N 1
ATOM 798 C CA . LYS A 1 108 ? 10.487 -7.357 -8.146 1.00 78.62 108 LYS A CA 1
ATOM 799 C C . LYS A 1 108 ? 10.055 -7.808 -6.750 1.00 78.62 108 LYS A C 1
ATOM 801 O O . LYS A 1 108 ? 9.549 -6.993 -5.986 1.00 78.62 108 LYS A O 1
ATOM 806 N N . GLY A 1 109 ? 10.251 -9.082 -6.412 1.00 86.38 109 GLY A N 1
ATOM 807 C CA . GLY A 1 109 ? 9.882 -9.633 -5.116 1.00 86.38 109 GLY A CA 1
ATOM 808 C C . GLY A 1 109 ? 8.371 -9.777 -4.931 1.00 86.38 109 GLY A C 1
ATOM 809 O O . GLY A 1 109 ? 7.593 -9.845 -5.891 1.00 86.38 109 GLY A O 1
ATOM 810 N N . THR A 1 110 ? 7.958 -9.875 -3.671 1.00 89.81 110 THR A N 1
ATOM 811 C CA . THR A 1 110 ? 6.562 -10.078 -3.285 1.00 89.81 110 THR A CA 1
ATOM 812 C C . THR A 1 110 ? 5.972 -8.836 -2.621 1.00 89.81 110 THR A C 1
ATOM 814 O O . THR A 1 110 ? 6.640 -8.162 -1.837 1.00 89.81 110 THR A O 1
ATOM 817 N N . CYS A 1 111 ? 4.702 -8.554 -2.914 1.00 88.94 111 CYS A N 1
ATOM 818 C CA . CYS A 1 111 ? 3.920 -7.501 -2.281 1.00 88.94 111 CYS A CA 1
ATOM 819 C C . CYS A 1 111 ? 2.436 -7.852 -2.201 1.00 88.94 111 CYS A C 1
ATOM 821 O O . CYS A 1 111 ? 1.780 -8.240 -3.176 1.00 88.94 111 CYS A O 1
ATOM 823 N N . GLY A 1 112 ? 1.899 -7.641 -1.002 1.00 91.69 112 GLY A N 1
ATOM 824 C CA . GLY A 1 112 ? 0.538 -8.009 -0.655 1.00 91.69 112 GLY A CA 1
ATOM 825 C C . GLY A 1 112 ? 0.288 -9.514 -0.731 1.00 91.69 112 GLY A C 1
ATOM 826 O O . GLY A 1 112 ? 1.188 -10.326 -0.959 1.00 91.69 112 GLY A O 1
ATOM 827 N N . GLY A 1 113 ? -0.964 -9.892 -0.514 1.00 92.75 113 GLY A N 1
ATOM 828 C CA . GLY A 1 113 ? -1.333 -11.296 -0.429 1.00 92.75 113 GLY A CA 1
ATOM 829 C C . GLY A 1 113 ? -2.828 -11.555 -0.491 1.00 92.75 113 GLY A C 1
ATOM 830 O O . GLY A 1 113 ? -3.648 -10.691 -0.842 1.00 92.75 113 GLY A O 1
ATOM 831 N N . ALA A 1 114 ? -3.181 -12.790 -0.144 1.00 91.88 114 ALA A N 1
ATOM 832 C CA . ALA A 1 114 ? -4.565 -13.215 -0.016 1.00 91.88 114 ALA A CA 1
ATOM 833 C C . ALA A 1 114 ? -5.287 -12.412 1.075 1.00 91.88 114 ALA A C 1
ATOM 835 O O . ALA A 1 114 ? -4.695 -12.016 2.076 1.00 91.88 114 ALA A O 1
ATOM 836 N N . SER A 1 115 ? -6.582 -12.171 0.888 1.00 93.00 115 SER A N 1
ATOM 837 C CA . SER A 1 115 ? -7.379 -11.445 1.874 1.00 93.00 115 SER A CA 1
ATOM 838 C C . SER A 1 115 ? -7.556 -12.264 3.154 1.00 93.00 115 SER A C 1
ATOM 840 O O . SER A 1 115 ? -7.874 -13.451 3.094 1.00 93.00 115 SER A O 1
ATOM 842 N N . ILE A 1 116 ? -7.458 -11.616 4.315 1.00 91.25 116 ILE A N 1
ATOM 843 C CA . ILE A 1 116 ? -7.810 -12.209 5.613 1.00 91.25 116 ILE A CA 1
ATOM 844 C C . ILE A 1 116 ? -9.119 -11.590 6.078 1.00 91.25 116 ILE A C 1
ATOM 846 O O . ILE A 1 116 ? -9.242 -10.370 6.135 1.00 91.25 116 ILE A O 1
ATOM 850 N N . ARG A 1 117 ? -10.114 -12.425 6.406 1.00 88.56 117 ARG A N 1
ATOM 851 C CA . ARG A 1 117 ? -11.443 -11.965 6.865 1.00 88.56 117 ARG A CA 1
ATOM 852 C C . ARG A 1 117 ? -12.090 -10.950 5.901 1.00 88.56 117 ARG A C 1
ATOM 854 O O . ARG A 1 117 ? -12.735 -9.997 6.324 1.00 88.56 117 ARG A O 1
ATOM 861 N N . GLY A 1 118 ? -11.873 -11.132 4.595 1.00 90.06 118 GLY A N 1
ATOM 862 C CA . GLY A 1 118 ? -12.365 -10.232 3.544 1.00 90.06 118 GLY A CA 1
ATOM 863 C C . GLY A 1 118 ? -11.571 -8.929 3.373 1.00 90.06 118 GLY A C 1
ATOM 864 O O . GLY A 1 118 ? -11.924 -8.125 2.516 1.00 90.06 118 GLY A O 1
ATOM 865 N N . TRP A 1 119 ? -10.506 -8.708 4.151 1.00 94.00 119 TRP A N 1
ATOM 866 C CA . TRP A 1 119 ? -9.662 -7.517 4.055 1.00 94.00 119 TRP A CA 1
ATOM 867 C C . TRP A 1 119 ? -8.423 -7.854 3.218 1.00 94.00 119 TRP A C 1
ATOM 869 O O . TRP A 1 119 ? -7.626 -8.701 3.639 1.00 94.00 119 TRP A O 1
ATOM 879 N N . PRO A 1 120 ? -8.264 -7.268 2.020 1.00 94.38 120 PRO A N 1
ATOM 880 C CA . PRO A 1 120 ? -7.086 -7.490 1.186 1.00 94.38 120 PRO A CA 1
ATOM 881 C C . PRO A 1 120 ? -5.787 -7.089 1.895 1.00 94.38 120 PRO A C 1
ATOM 883 O O . PRO A 1 120 ? -5.724 -6.050 2.559 1.00 94.38 120 PRO A O 1
ATOM 886 N N . ILE A 1 121 ? -4.753 -7.921 1.740 1.00 95.81 121 ILE A N 1
ATOM 887 C CA . ILE A 1 121 ? -3.414 -7.656 2.275 1.00 95.81 121 ILE A CA 1
ATOM 888 C C . ILE A 1 121 ? -2.600 -6.892 1.243 1.00 95.81 121 ILE A C 1
ATOM 890 O O . ILE A 1 121 ? -2.483 -7.323 0.093 1.00 95.81 121 ILE A O 1
ATOM 894 N N . TYR A 1 122 ? -2.006 -5.794 1.690 1.00 95.00 122 TYR A N 1
ATOM 895 C CA . TYR A 1 122 ? -1.108 -4.958 0.915 1.00 95.00 122 TYR A CA 1
ATOM 896 C C . TYR A 1 122 ? 0.244 -4.856 1.604 1.00 95.00 122 TYR A C 1
ATOM 898 O O . TYR A 1 122 ? 0.331 -4.861 2.833 1.00 95.00 122 TYR A O 1
ATOM 906 N N . ASP A 1 123 ? 1.281 -4.701 0.795 1.00 94.62 123 ASP A N 1
ATOM 907 C CA . ASP A 1 123 ? 2.564 -4.199 1.253 1.00 94.62 123 ASP A CA 1
ATOM 908 C C . ASP A 1 123 ? 2.552 -2.667 1.257 1.00 94.62 123 ASP A C 1
ATOM 910 O O . ASP A 1 123 ? 2.339 -2.053 0.208 1.00 94.62 123 ASP A O 1
ATOM 914 N N . LEU A 1 124 ? 2.715 -2.046 2.425 1.00 94.38 124 LEU A N 1
ATOM 915 C CA . LEU A 1 124 ? 2.453 -0.623 2.615 1.00 94.38 124 LEU A CA 1
ATOM 916 C C . LEU A 1 124 ? 3.732 0.211 2.724 1.00 94.38 124 LEU A C 1
ATOM 918 O O . LEU A 1 124 ? 4.701 -0.148 3.391 1.00 94.38 124 LEU A O 1
ATOM 922 N N . TYR A 1 125 ? 3.679 1.392 2.120 1.00 93.31 125 TYR A N 1
ATOM 923 C CA . TYR A 1 125 ? 4.721 2.404 2.076 1.00 93.31 125 TYR A CA 1
ATOM 924 C C . TYR A 1 125 ? 4.119 3.740 2.487 1.00 93.31 125 TYR A C 1
ATOM 926 O O . TYR A 1 125 ? 2.987 4.064 2.118 1.00 93.31 125 TYR A O 1
ATOM 934 N N . LYS A 1 126 ? 4.873 4.544 3.234 1.00 92.88 126 LYS A N 1
ATOM 935 C CA . LYS A 1 126 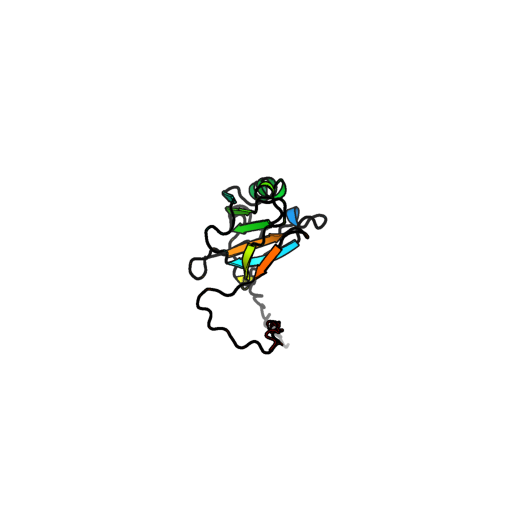? 4.409 5.862 3.672 1.00 92.88 126 LYS A CA 1
ATOM 936 C C . LYS A 1 126 ? 5.500 6.923 3.639 1.00 92.88 126 LYS A C 1
ATOM 938 O O . LYS A 1 126 ? 6.663 6.623 3.880 1.00 92.88 126 LYS A O 1
ATOM 943 N N . ARG A 1 127 ? 5.127 8.183 3.443 1.00 90.69 127 ARG A N 1
ATOM 944 C CA . ARG A 1 127 ? 5.991 9.338 3.714 1.00 90.69 127 ARG A CA 1
ATOM 945 C C . ARG A 1 127 ? 5.964 9.696 5.197 1.00 90.69 127 ARG A C 1
ATOM 947 O O . ARG A 1 127 ? 5.057 9.309 5.935 1.00 90.69 127 ARG A O 1
ATOM 954 N N . ARG A 1 128 ? 6.953 10.476 5.642 1.00 86.44 128 ARG A N 1
ATOM 955 C CA . ARG A 1 128 ? 7.124 10.867 7.056 1.00 86.44 128 ARG A CA 1
ATOM 956 C C . ARG A 1 128 ? 5.888 11.556 7.656 1.00 86.44 128 ARG A C 1
ATOM 958 O O . ARG A 1 128 ? 5.595 11.354 8.827 1.00 86.44 128 ARG A O 1
ATOM 965 N N . ASN A 1 129 ? 5.173 12.347 6.864 1.00 84.12 129 ASN A N 1
ATOM 966 C CA . ASN A 1 129 ? 3.984 13.105 7.266 1.00 84.12 129 ASN A CA 1
ATOM 967 C C . ASN A 1 129 ? 2.668 12.304 7.195 1.00 84.12 129 ASN A C 1
ATOM 969 O O . ASN A 1 129 ? 1.627 12.832 7.578 1.00 84.12 129 ASN A O 1
ATOM 973 N N . ALA A 1 130 ? 2.685 11.057 6.717 1.00 89.00 130 ALA A N 1
ATOM 974 C CA . ALA A 1 130 ? 1.488 10.229 6.646 1.00 89.00 130 ALA A CA 1
ATOM 975 C C . ALA A 1 130 ? 1.107 9.652 8.017 1.00 89.00 130 ALA A C 1
ATOM 977 O O . ALA A 1 130 ? 1.962 9.135 8.748 1.00 89.00 130 ALA A O 1
ATOM 978 N N . GLN A 1 131 ? -0.189 9.664 8.333 1.00 90.12 131 GLN A N 1
ATOM 979 C CA . GLN A 1 131 ? -0.721 9.122 9.580 1.00 90.12 131 GLN A CA 1
ATOM 980 C C . GLN A 1 131 ? -1.376 7.757 9.350 1.00 90.12 131 GLN A C 1
ATOM 982 O O . GLN A 1 131 ? -2.302 7.614 8.553 1.00 90.12 131 GLN A O 1
ATOM 987 N N . ILE A 1 132 ? -0.889 6.749 10.076 1.00 91.38 132 ILE A N 1
ATOM 988 C CA . ILE A 1 132 ? -1.444 5.395 10.084 1.00 91.38 132 ILE A CA 1
ATOM 989 C C . ILE A 1 132 ? -1.783 5.036 11.520 1.00 91.38 132 ILE A C 1
ATOM 991 O O . ILE A 1 132 ? -0.930 5.147 12.402 1.00 91.38 132 ILE A O 1
ATOM 995 N N . LEU A 1 133 ? -3.008 4.569 11.733 1.00 92.50 133 LEU A N 1
ATOM 996 C CA . LEU A 1 133 ? -3.447 4.002 12.997 1.00 92.50 133 LEU A CA 1
ATOM 997 C C . LEU A 1 133 ? -3.627 2.493 12.832 1.00 92.50 133 LEU A C 1
ATOM 999 O O . LEU A 1 133 ? -4.394 2.046 11.979 1.00 92.50 133 LEU A O 1
ATOM 1003 N N . TYR A 1 134 ? -2.923 1.718 13.653 1.00 92.38 134 TYR A N 1
ATOM 1004 C CA . TYR A 1 134 ? -3.092 0.272 13.672 1.00 92.38 134 TYR A CA 1
ATOM 1005 C C . TYR A 1 134 ? -4.303 -0.110 14.512 1.00 92.38 134 TYR A C 1
ATOM 1007 O O . TYR A 1 134 ? -4.439 0.327 15.654 1.00 92.38 134 TYR A O 1
ATOM 1015 N N . GLU A 1 135 ? -5.158 -0.952 13.954 1.00 89.62 135 GLU A N 1
ATOM 1016 C CA . GLU A 1 135 ? -6.293 -1.534 14.656 1.00 89.62 135 GLU A CA 1
ATOM 1017 C C . GLU A 1 135 ? -6.233 -3.060 14.643 1.00 89.62 135 GLU A C 1
ATOM 1019 O O . GLU A 1 135 ? -5.405 -3.678 13.970 1.00 89.62 135 GLU A O 1
ATOM 1024 N N . SER A 1 136 ? -7.106 -3.669 15.437 1.00 87.25 136 SER A N 1
ATOM 1025 C CA . SER A 1 136 ? -7.340 -5.110 15.400 1.00 87.25 136 SER A CA 1
ATOM 1026 C C . SER A 1 136 ? -8.485 -5.413 14.442 1.00 87.25 136 SER A C 1
ATOM 1028 O O . SER A 1 136 ? -9.371 -4.580 14.247 1.00 87.25 136 SER A O 1
ATOM 1030 N N . PHE A 1 137 ? -8.509 -6.619 13.872 1.00 84.50 137 PHE A N 1
ATOM 1031 C CA . PHE A 1 137 ? -9.687 -7.055 13.126 1.00 84.50 137 PHE A CA 1
ATOM 1032 C C . PHE A 1 137 ? -10.942 -6.939 14.008 1.00 84.50 137 PHE A C 1
ATOM 1034 O O . PHE A 1 137 ? -10.880 -7.296 15.189 1.00 84.50 137 PHE A O 1
ATOM 1041 N N . PRO A 1 138 ? -12.093 -6.512 13.461 1.00 69.50 138 PRO A N 1
ATOM 1042 C CA . PRO A 1 138 ? -13.357 -6.627 14.176 1.00 69.50 138 PRO A CA 1
ATOM 1043 C C . PRO A 1 138 ? -13.553 -8.112 14.525 1.00 69.50 138 PRO A C 1
ATOM 1045 O O . PRO A 1 138 ? -13.434 -8.979 13.656 1.00 69.50 138 PRO A O 1
ATOM 1048 N N . ASN A 1 139 ? -13.748 -8.415 15.809 1.00 63.84 139 ASN A N 1
ATOM 1049 C CA . ASN A 1 139 ? -13.775 -9.765 16.399 1.00 63.84 139 ASN A CA 1
ATOM 1050 C C . ASN A 1 139 ? -12.410 -10.458 16.571 1.00 63.84 139 ASN A C 1
ATOM 1052 O O . ASN A 1 139 ? -12.339 -11.686 16.639 1.00 63.84 139 ASN A O 1
ATOM 1056 N N . ALA A 1 140 ? -11.296 -9.731 16.613 1.00 57.44 140 ALA A N 1
ATOM 1057 C CA . ALA A 1 140 ? -10.145 -10.227 17.357 1.00 57.44 140 ALA A CA 1
ATOM 1058 C C . ALA A 1 140 ? -10.505 -10.118 18.842 1.00 57.44 140 ALA A C 1
ATOM 1060 O O . ALA A 1 140 ? -10.740 -9.015 19.334 1.00 57.44 140 ALA A O 1
ATOM 1061 N N . THR A 1 141 ? -10.613 -11.248 19.543 1.00 45.09 141 THR A N 1
ATOM 1062 C CA . THR A 1 141 ? -10.691 -11.222 21.005 1.00 45.09 141 THR A CA 1
ATOM 1063 C C . THR A 1 141 ? -9.481 -10.427 21.492 1.00 45.09 141 THR A C 1
ATOM 1065 O O . THR A 1 141 ? -8.368 -10.786 21.100 1.00 45.09 141 THR A O 1
ATOM 1068 N N . PRO A 1 142 ? -9.654 -9.335 22.258 1.00 47.12 142 PRO A N 1
ATOM 1069 C CA . PRO A 1 142 ? -8.518 -8.583 22.759 1.00 47.12 142 PRO A CA 1
ATOM 1070 C C . PRO A 1 142 ? -7.665 -9.528 23.600 1.00 47.12 142 PRO A C 1
ATOM 1072 O O . PRO A 1 142 ? -8.084 -9.977 24.665 1.00 47.12 142 PRO A O 1
ATOM 1075 N N . THR A 1 143 ? -6.484 -9.879 23.099 1.00 47.59 143 THR A N 1
ATOM 1076 C CA . THR A 1 143 ? -5.478 -10.552 23.911 1.00 47.59 143 THR A CA 1
ATOM 1077 C C . THR A 1 143 ? -5.063 -9.542 24.979 1.00 47.59 143 THR A C 1
ATOM 1079 O O . THR A 1 143 ? -4.686 -8.427 24.606 1.00 47.59 143 THR A O 1
ATOM 1082 N N . PRO A 1 144 ? -5.145 -9.861 26.282 1.00 38.03 144 PRO A N 1
ATOM 1083 C CA . PRO A 1 144 ? -4.636 -8.975 27.316 1.00 38.03 144 PRO A CA 1
ATOM 1084 C C . PRO A 1 144 ? -3.157 -8.704 27.035 1.00 38.03 144 PRO A C 1
ATOM 1086 O O . PRO A 1 144 ? -2.322 -9.602 27.119 1.00 38.03 144 PRO A O 1
ATOM 1089 N N . GLY A 1 145 ? -2.841 -7.480 26.622 1.00 38.16 145 GLY A N 1
ATOM 1090 C CA . GLY A 1 145 ? -1.465 -7.056 26.437 1.00 38.16 145 GLY A CA 1
ATOM 1091 C C . GLY A 1 145 ? -0.813 -6.895 27.803 1.00 38.16 145 GLY A C 1
ATOM 1092 O O . GLY A 1 145 ? -1.248 -6.072 28.604 1.00 38.16 145 GLY A O 1
ATOM 1093 N N . THR A 1 146 ? 0.249 -7.647 28.075 1.00 45.69 146 THR A N 1
ATOM 1094 C CA . THR A 1 146 ? 1.212 -7.338 29.137 1.00 45.69 146 THR A CA 1
ATOM 1095 C C . THR A 1 146 ? 2.064 -6.147 28.693 1.00 45.69 146 THR A C 1
ATOM 1097 O O . THR A 1 146 ? 3.198 -6.279 28.250 1.00 45.69 146 THR A O 1
ATOM 1100 N N . GLY A 1 147 ? 1.482 -4.954 28.762 1.00 39.47 147 GLY A N 1
ATOM 1101 C CA . GLY A 1 147 ? 2.151 -3.680 28.519 1.00 39.47 147 GLY A CA 1
ATOM 1102 C C . GLY A 1 147 ? 1.264 -2.542 29.022 1.00 39.47 147 GLY A C 1
ATOM 1103 O O . GLY A 1 147 ? 0.041 -2.662 28.932 1.00 39.47 147 GLY A O 1
ATOM 1104 N N . PRO A 1 148 ? 1.825 -1.469 29.606 1.00 41.06 148 PRO A N 1
ATOM 1105 C CA . PRO A 1 148 ? 1.022 -0.472 30.296 1.00 41.06 148 PRO A CA 1
ATOM 1106 C C . PRO A 1 148 ? 0.144 0.280 29.294 1.00 41.06 148 PRO A C 1
ATOM 1108 O O . PRO A 1 148 ? 0.616 1.087 28.495 1.00 41.06 148 PRO A O 1
ATOM 1111 N N . VAL A 1 149 ? -1.158 0.007 29.356 1.00 43.22 149 VAL A N 1
ATOM 1112 C CA . VAL A 1 149 ? -2.198 0.820 28.734 1.00 43.22 149 VAL A CA 1
ATOM 1113 C C . VAL A 1 149 ? -2.242 2.139 29.506 1.00 43.22 149 VAL A C 1
ATOM 1115 O O . VAL A 1 149 ? -2.751 2.194 30.623 1.00 43.22 149 VAL A O 1
ATOM 1118 N N . GLN A 1 150 ? -1.686 3.210 28.936 1.00 41.69 150 GLN A N 1
ATOM 1119 C CA . GLN A 1 150 ? -1.987 4.564 29.398 1.00 41.69 150 GLN A CA 1
ATOM 1120 C C . GLN A 1 150 ? -3.404 4.917 28.945 1.00 41.69 150 GLN A C 1
ATOM 1122 O O . GLN A 1 150 ? -3.623 5.539 27.907 1.00 41.69 150 GLN A O 1
ATOM 1127 N N . THR A 1 151 ? -4.384 4.484 29.731 1.00 42.84 151 THR A N 1
ATOM 1128 C CA . THR A 1 151 ? -5.736 5.029 29.681 1.00 42.84 151 THR A CA 1
ATOM 1129 C C . THR A 1 151 ? -5.657 6.437 30.264 1.00 42.84 151 THR A C 1
ATOM 1131 O O . THR A 1 151 ? -5.595 6.605 31.480 1.00 42.84 151 THR A O 1
ATOM 1134 N N . LEU A 1 152 ? -5.607 7.459 29.406 1.00 40.00 152 LEU A N 1
ATOM 1135 C CA . LEU A 1 152 ? -5.883 8.835 29.820 1.00 40.00 152 LEU A CA 1
ATOM 1136 C C . LEU A 1 152 ? -7.305 8.857 30.394 1.00 40.00 152 LEU A C 1
ATOM 1138 O O . LEU A 1 152 ? -8.286 8.723 29.663 1.00 40.00 152 LEU A O 1
ATOM 1142 N N . MET A 1 153 ? -7.398 8.933 31.720 1.00 41.59 153 MET A N 1
ATOM 1143 C CA . MET A 1 153 ? -8.661 9.059 32.439 1.00 41.59 153 MET A CA 1
ATOM 1144 C C . MET A 1 153 ? -9.350 10.379 32.045 1.00 41.59 153 MET A C 1
ATOM 1146 O O . MET A 1 153 ? -8.663 11.393 31.893 1.00 41.59 153 MET A O 1
ATOM 1150 N N . PRO A 1 154 ? -10.687 10.411 31.904 1.00 41.91 154 PRO A N 1
ATOM 1151 C CA . PRO A 1 154 ? -11.419 11.658 31.718 1.00 41.91 154 PRO A CA 1
ATOM 1152 C C . PRO A 1 154 ? -11.318 12.522 32.980 1.00 41.91 154 PRO A C 1
ATOM 1154 O O . PRO A 1 154 ? -11.565 12.043 34.086 1.00 41.91 154 PRO A O 1
ATOM 1157 N N . VAL A 1 155 ? -10.968 13.797 32.809 1.00 45.62 155 VAL A N 1
ATOM 1158 C CA . VAL A 1 155 ? -10.956 14.808 33.876 1.00 45.62 155 VAL A CA 1
ATOM 1159 C C . VAL A 1 155 ? -12.391 15.016 34.391 1.00 45.62 155 VAL A C 1
ATOM 1161 O O . VAL A 1 155 ? -13.264 15.349 33.586 1.00 45.62 155 VAL A O 1
ATOM 1164 N N . PRO A 1 156 ? -12.676 14.851 35.696 1.00 47.34 156 PRO A N 1
ATOM 1165 C CA . PRO A 1 156 ? -13.977 15.199 36.255 1.00 47.34 156 PRO A CA 1
ATOM 1166 C C . PRO A 1 156 ? -14.136 16.722 36.311 1.00 47.34 156 PRO A C 1
ATOM 1168 O O . PRO A 1 156 ? -13.319 17.424 36.902 1.00 47.34 156 PRO A O 1
ATOM 1171 N N . ASN A 1 157 ? -15.199 17.219 35.684 1.00 49.69 157 ASN A N 1
ATOM 1172 C CA . ASN A 1 157 ? -15.633 18.612 35.723 1.00 49.69 157 ASN A CA 1
ATOM 1173 C C . ASN A 1 157 ? -16.137 18.968 37.141 1.00 49.69 157 ASN A C 1
ATOM 1175 O O . ASN A 1 157 ? -17.082 18.317 37.593 1.00 49.69 157 ASN A O 1
ATOM 1179 N N . PRO A 1 158 ? -15.582 19.967 37.854 1.00 49.00 158 PRO A N 1
ATOM 1180 C CA . PRO A 1 158 ? -16.115 20.376 39.143 1.00 49.00 158 PRO A CA 1
ATOM 1181 C C . PRO A 1 158 ? -17.032 21.592 38.973 1.00 49.00 158 PRO A C 1
ATOM 1183 O O . PRO A 1 158 ? -16.570 22.720 38.835 1.00 49.00 158 PRO A O 1
ATOM 1186 N N . ASN A 1 159 ? -18.344 21.368 39.011 1.00 43.59 159 ASN A N 1
ATOM 1187 C CA . ASN A 1 159 ? -19.260 22.275 39.707 1.00 43.59 159 ASN A CA 1
ATOM 1188 C C . ASN A 1 159 ? -20.549 21.508 40.042 1.00 43.59 159 ASN A C 1
ATOM 1190 O O . ASN A 1 159 ? -21.006 20.725 39.206 1.00 43.59 159 ASN A O 1
ATOM 1194 N N . PRO A 1 160 ? -21.126 21.684 41.242 1.00 54.19 160 PRO A N 1
ATOM 1195 C CA . PRO A 1 160 ? -21.796 22.945 41.549 1.00 54.19 160 PRO A CA 1
ATOM 1196 C C . PRO A 1 160 ? -21.557 23.480 42.972 1.00 54.19 160 PRO A C 1
ATOM 1198 O O . PRO A 1 160 ? -21.424 22.732 43.939 1.00 54.19 160 PRO A O 1
ATOM 1201 N N . ASN A 1 161 ? -21.587 24.807 43.073 1.00 41.03 161 ASN A N 1
ATOM 1202 C CA . ASN A 1 161 ? -21.811 25.562 44.303 1.00 41.03 161 ASN A CA 1
ATOM 1203 C C . ASN A 1 161 ? -23.192 25.228 44.908 1.00 41.03 161 ASN A C 1
ATOM 1205 O O . ASN A 1 161 ? -24.137 24.934 44.166 1.00 41.03 161 ASN A O 1
ATOM 1209 N N . PRO A 1 162 ? -23.331 25.346 46.231 1.00 47.00 162 PRO A N 1
ATOM 1210 C CA . PRO A 1 162 ? -24.333 26.250 46.793 1.00 47.00 162 PRO A CA 1
ATOM 1211 C C . PRO A 1 162 ? -23.706 27.336 47.670 1.00 47.00 162 PRO A C 1
ATOM 1213 O O . PRO A 1 162 ? -22.869 27.003 48.537 1.00 47.00 162 PRO A O 1
#

Sequence (162 aa):
MVRSLFFASIFAAGIYAQSTADPALTKDGAFQHVGCVAIRPGTFPRQFNLGQTGCASSCSSNGNIIGFRGNSCVCDRLDLSPSPITYRVVKVDNALCNQWCDPADKSKGTCGGASIRGWPIYDLYKRRNAQILYESFPNATPTPGTGPVQTLMPVPNPNPNP